Protein AF-A0A060YTR0-F1 (afdb_monomer_lite)

Sequence (178 aa):
MSSWDIGKVYLYKLPPVVLCDFSLVMDSISDVDWDRFASHVLTDQTDRRLAERRERRTDWVMNHWAQRNGTVGELLNVLDKLQLLRARDIILNWKPSGLRPSSTPLAAPSQVKLEPLVPPSHLFNPPPKVHPTNTLATKAYSPPGLRSLPKPGPPPSGLKSQDHRGAFVDQQVTEAIK

Foldseek 3Di:
DPPPCQQLAFLVPDDVVLQVVLLVLLLPDDPVLNLLLLVLQDVDPVLQVVLVPDPSSSSSSSVVSSVVRHGPNSVLVSCVVSVVVVSNVSSVVDDPDPDDPPPDDPPDPDDPPDDDDDDDDDDDDDDDDDDDDDDDDDDDDDDDDPPDDPDDDDDPPPDDPPPPPDDPDDDDDDDDDD

Secondary structure (DSSP, 8-state):
-----GGGSBGGGS-HHHHHHHHHHHHTS-HHHHHHHHHHH---HHHHHHHHTSTTHHHHHHHHHHHTT-BHHHHHHHHHHTT-HHHHHHHHH----S-------------------PPPP---PPPP-------------PPPP--PPPPPPPPPTT--------------------

pLDDT: mean 72.48, std 22.68, range [35.31, 97.12]

Structure (mmCIF, N/CA/C/O backbone):
data_AF-A0A060YTR0-F1
#
_entry.id   AF-A0A060YTR0-F1
#
loop_
_atom_site.group_PDB
_atom_site.id
_atom_site.type_symbol
_atom_site.label_atom_id
_atom_site.label_alt_id
_atom_site.label_comp_id
_atom_site.label_asym_id
_atom_site.label_entity_id
_atom_site.label_seq_id
_atom_site.pdbx_PDB_ins_code
_atom_site.Cartn_x
_atom_site.Cartn_y
_atom_site.Cartn_z
_atom_site.occupancy
_atom_site.B_iso_or_equiv
_atom_site.auth_seq_id
_atom_site.auth_comp_id
_atom_site.auth_asym_id
_atom_site.auth_atom_id
_atom_site.pdbx_PDB_model_num
ATOM 1 N N . MET A 1 1 ? -26.446 8.344 9.091 1.00 39.81 1 MET A N 1
ATOM 2 C CA . MET A 1 1 ? -25.458 7.262 9.297 1.00 39.81 1 MET A CA 1
ATOM 3 C C . MET A 1 1 ? -24.140 7.937 9.608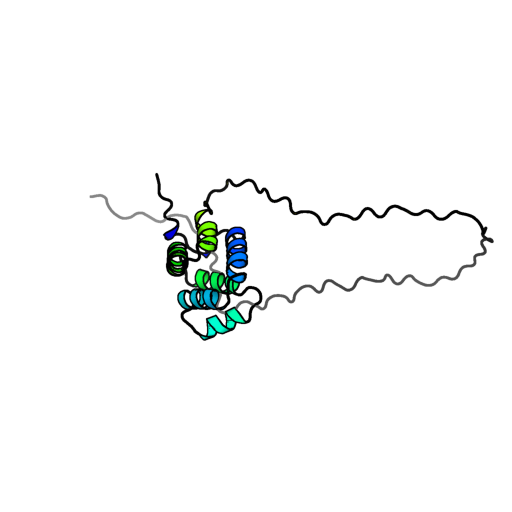 1.00 39.81 1 MET A C 1
ATOM 5 O O . MET A 1 1 ? -23.702 8.732 8.789 1.00 39.81 1 MET A O 1
ATOM 9 N N . SER A 1 2 ? -23.564 7.733 10.793 1.00 46.69 2 SER A N 1
ATOM 10 C CA . SER A 1 2 ? -22.219 8.227 11.101 1.00 46.69 2 SER A CA 1
ATOM 11 C C . SER A 1 2 ? -21.255 7.530 10.149 1.00 46.69 2 SER A C 1
ATOM 13 O O . SER A 1 2 ? -20.890 6.377 10.375 1.00 46.69 2 SER A O 1
ATOM 15 N N . SER A 1 3 ? -20.958 8.197 9.032 1.00 51.38 3 SER A N 1
ATOM 16 C CA . SER A 1 3 ? -19.945 7.771 8.081 1.00 51.38 3 SER A CA 1
ATOM 17 C C . SER A 1 3 ? -18.666 7.666 8.889 1.00 51.38 3 SER A C 1
ATOM 19 O O . SER A 1 3 ? -18.095 8.685 9.279 1.00 51.38 3 SER A O 1
ATOM 21 N N . TRP A 1 4 ? -18.284 6.443 9.258 1.00 62.72 4 TRP A N 1
ATOM 22 C CA . TRP A 1 4 ? -16.922 6.194 9.682 1.00 62.72 4 TRP A CA 1
ATOM 23 C C . TRP A 1 4 ? -16.095 6.689 8.515 1.00 62.72 4 TRP A C 1
ATOM 25 O O . TRP A 1 4 ? -16.151 6.108 7.431 1.00 62.72 4 TRP A O 1
ATOM 35 N N . ASP A 1 5 ? -15.430 7.821 8.706 1.00 79.75 5 ASP A N 1
ATOM 36 C CA . ASP A 1 5 ? -14.611 8.420 7.673 1.00 79.75 5 ASP A CA 1
ATOM 37 C C . ASP A 1 5 ? -13.330 7.593 7.620 1.00 79.75 5 ASP A C 1
ATOM 39 O O . ASP A 1 5 ? -12.282 7.976 8.133 1.00 79.75 5 ASP A O 1
ATOM 43 N N . ILE A 1 6 ? -13.467 6.364 7.110 1.00 84.12 6 ILE A N 1
ATOM 44 C CA . ILE A 1 6 ? -12.416 5.355 7.022 1.00 84.12 6 ILE A CA 1
ATOM 45 C C . ILE A 1 6 ? -11.211 5.935 6.290 1.00 84.12 6 ILE A C 1
ATOM 47 O O . ILE A 1 6 ? -10.083 5.589 6.612 1.00 84.12 6 ILE A O 1
ATOM 51 N N . GLY A 1 7 ? -11.445 6.914 5.408 1.00 84.56 7 GLY A N 1
ATOM 52 C CA . GLY A 1 7 ? -10.412 7.686 4.740 1.00 84.56 7 GLY A CA 1
ATOM 53 C C . GLY A 1 7 ? -9.473 8.444 5.684 1.00 84.56 7 GLY A C 1
ATOM 54 O O . GLY A 1 7 ? -8.301 8.599 5.364 1.00 84.56 7 GLY A O 1
ATOM 55 N N . LYS A 1 8 ? -9.938 8.856 6.869 1.00 89.50 8 LYS A N 1
ATOM 56 C CA . LYS A 1 8 ? -9.132 9.550 7.889 1.00 89.50 8 LYS A CA 1
ATOM 57 C C . LYS A 1 8 ? -8.382 8.605 8.828 1.00 89.50 8 LYS A C 1
ATOM 59 O O . LYS A 1 8 ? -7.634 9.066 9.689 1.00 89.50 8 LYS A O 1
ATOM 64 N N . VAL A 1 9 ? -8.590 7.294 8.716 1.00 91.44 9 VAL A N 1
ATOM 65 C CA . VAL A 1 9 ? -7.905 6.326 9.573 1.00 91.44 9 VAL A CA 1
ATOM 66 C C . VAL A 1 9 ? -6.479 6.120 9.077 1.00 91.44 9 VAL A C 1
ATOM 68 O O . VAL A 1 9 ? -6.249 5.945 7.887 1.00 91.44 9 VAL A O 1
ATOM 71 N N . TYR A 1 10 ? -5.512 6.115 9.989 1.00 94.12 10 TYR A N 1
ATOM 72 C CA . TYR A 1 10 ? -4.123 5.815 9.653 1.00 94.12 10 TYR A CA 1
ATOM 73 C C . TYR A 1 10 ? -3.894 4.327 9.382 1.00 94.12 10 TYR A C 1
ATOM 75 O O . TYR A 1 10 ? -4.493 3.466 10.029 1.00 94.12 10 TYR A O 1
ATOM 83 N N . LEU A 1 11 ? -2.948 4.018 8.495 1.00 93.38 11 LEU A N 1
ATOM 84 C CA . LEU A 1 11 ? -2.608 2.643 8.121 1.00 93.38 11 LEU A CA 1
ATOM 85 C C . LEU A 1 11 ? -2.158 1.789 9.312 1.00 93.38 11 LEU A C 1
ATOM 87 O O . LEU A 1 11 ? -2.528 0.623 9.395 1.00 93.38 11 LEU A O 1
ATOM 91 N N . TYR A 1 12 ? -1.444 2.361 10.287 1.00 92.75 12 TYR A N 1
ATOM 92 C CA . TYR A 1 12 ? -1.016 1.628 11.489 1.00 92.75 12 TYR A CA 1
ATOM 93 C C . TYR A 1 12 ? -2.173 1.240 12.431 1.00 92.75 12 TYR A C 1
ATOM 95 O O . TYR A 1 12 ? -1.960 0.520 13.405 1.00 92.75 12 TYR A O 1
ATOM 103 N N . LYS A 1 13 ? -3.397 1.731 12.189 1.00 91.81 13 LYS A N 1
ATOM 104 C CA . LYS A 1 13 ? -4.606 1.305 12.910 1.00 91.81 13 LYS A CA 1
ATOM 105 C C . LYS A 1 13 ? -5.316 0.132 12.230 1.00 91.81 13 LYS A C 1
ATOM 107 O O . LYS A 1 13 ? -6.248 -0.414 12.824 1.00 91.81 13 LYS A O 1
ATOM 112 N N . LEU A 1 14 ? -4.909 -0.252 11.017 1.00 90.81 14 LEU A N 1
ATOM 113 C CA . LEU A 1 14 ? -5.462 -1.425 10.349 1.00 90.81 14 LEU A CA 1
ATOM 114 C C . LEU A 1 14 ? -5.068 -2.700 11.110 1.00 90.81 14 LEU A C 1
ATOM 116 O O . LEU A 1 14 ? -3.913 -2.845 11.516 1.00 90.81 14 LEU A O 1
ATOM 120 N N . PRO A 1 15 ? -5.995 -3.655 11.294 1.00 91.19 15 PRO A N 1
ATOM 121 C CA . PRO A 1 15 ? -5.660 -4.942 11.879 1.00 91.19 15 PRO A CA 1
ATOM 122 C C . PRO A 1 15 ? -4.603 -5.679 11.042 1.00 91.19 15 PRO A C 1
ATOM 124 O O . PRO A 1 15 ? -4.722 -5.700 9.813 1.00 91.19 15 PRO A O 1
ATOM 127 N N . PRO A 1 16 ? -3.638 -6.378 11.672 1.00 90.88 16 PRO A N 1
ATOM 128 C CA . PRO A 1 16 ? -2.613 -7.132 10.951 1.00 90.88 16 PRO A CA 1
ATOM 129 C C . PRO A 1 16 ? -3.181 -8.142 9.950 1.00 90.88 16 PRO A C 1
ATOM 131 O O . PRO A 1 16 ? -2.630 -8.294 8.871 1.00 90.88 16 PRO A O 1
ATOM 134 N N . VAL A 1 17 ? -4.314 -8.785 10.259 1.00 91.00 17 VAL A N 1
ATOM 135 C CA . VAL A 1 17 ? -4.978 -9.722 9.334 1.00 91.00 17 VAL A CA 1
ATOM 136 C C . VAL A 1 17 ? -5.396 -9.052 8.021 1.00 91.00 17 VAL A C 1
ATOM 138 O O . VAL A 1 17 ? -5.181 -9.617 6.958 1.00 91.00 17 VAL A O 1
ATOM 141 N N . VAL A 1 18 ? -5.908 -7.818 8.081 1.00 93.31 18 VAL A N 1
ATOM 142 C CA . VAL A 1 18 ? -6.323 -7.060 6.891 1.00 93.31 18 VAL A CA 1
ATOM 143 C C . VAL A 1 18 ? -5.102 -6.683 6.058 1.00 93.31 18 VAL A C 1
ATOM 145 O O . VAL A 1 18 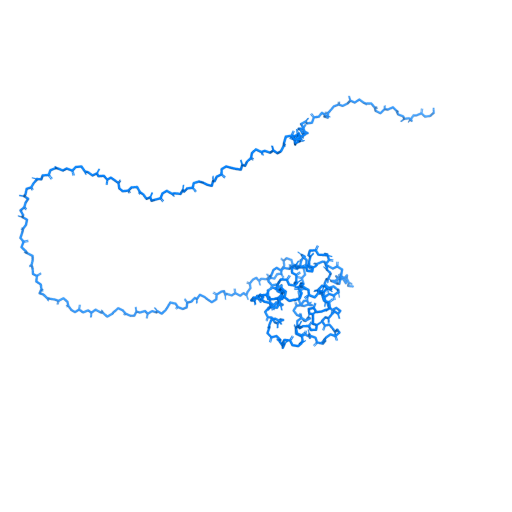? -5.128 -6.816 4.840 1.00 93.31 18 VAL A O 1
ATOM 148 N N . LEU A 1 19 ? -4.016 -6.256 6.712 1.00 93.81 19 LEU A N 1
ATOM 149 C CA . LEU A 1 19 ? -2.754 -5.945 6.038 1.00 93.81 19 LEU A CA 1
ATOM 150 C C . LEU A 1 19 ? -2.106 -7.189 5.418 1.00 93.81 19 LEU A C 1
ATOM 152 O O . LEU A 1 19 ? -1.547 -7.088 4.330 1.00 93.81 19 LEU A O 1
ATOM 156 N N . CYS A 1 20 ? -2.204 -8.352 6.066 1.00 93.56 20 CYS A N 1
ATOM 157 C CA . CYS A 1 20 ? -1.735 -9.624 5.519 1.00 93.56 20 CYS A CA 1
ATOM 158 C C . CYS A 1 20 ? -2.526 -10.020 4.269 1.00 93.56 20 CYS A C 1
ATOM 160 O O . CYS A 1 20 ? -1.915 -10.264 3.232 1.00 93.56 20 CYS A O 1
ATOM 162 N N . ASP A 1 21 ? -3.860 -10.035 4.343 1.00 94.38 21 ASP A N 1
ATOM 163 C CA . ASP A 1 21 ? -4.722 -10.379 3.204 1.00 94.38 21 ASP A CA 1
ATOM 164 C C . ASP A 1 21 ? -4.496 -9.413 2.033 1.00 94.38 21 ASP A C 1
ATOM 166 O O . ASP A 1 21 ? -4.344 -9.829 0.883 1.00 94.38 21 ASP A O 1
ATOM 170 N N . PHE A 1 22 ? -4.402 -8.115 2.336 1.00 96.12 22 PHE A N 1
ATOM 171 C CA . PHE A 1 22 ? -4.063 -7.082 1.364 1.00 96.12 22 PHE A CA 1
ATOM 172 C C . PHE A 1 22 ? -2.695 -7.335 0.720 1.00 96.12 22 PHE A C 1
ATOM 174 O O . PHE A 1 22 ? -2.585 -7.313 -0.505 1.00 96.12 22 PHE A O 1
ATOM 181 N N . SER A 1 23 ? -1.665 -7.608 1.528 1.00 95.50 23 SER A N 1
ATOM 182 C CA . SER A 1 23 ? -0.300 -7.836 1.037 1.00 95.50 23 SER A CA 1
ATOM 183 C C . SER A 1 23 ? -0.222 -9.072 0.150 1.00 95.50 23 SER A C 1
ATOM 185 O O . SER A 1 23 ? 0.392 -9.003 -0.903 1.00 95.50 23 SER A O 1
ATOM 187 N N . LEU A 1 24 ? -0.901 -10.166 0.508 1.00 95.12 24 LEU A N 1
ATOM 188 C CA . LEU A 1 24 ? -0.953 -11.377 -0.317 1.00 95.12 24 LEU A CA 1
ATOM 189 C C . LEU A 1 24 ? -1.585 -11.110 -1.683 1.00 95.12 24 LEU A C 1
ATOM 191 O O . LEU A 1 24 ? -1.069 -11.552 -2.709 1.00 95.12 24 LEU A O 1
ATOM 195 N N . VAL A 1 25 ? -2.695 -10.370 -1.709 1.00 96.06 25 VAL A N 1
ATOM 196 C CA . VAL A 1 25 ? -3.347 -10.014 -2.971 1.00 96.06 25 VAL A CA 1
ATOM 197 C C . VAL A 1 25 ? -2.458 -9.108 -3.811 1.00 96.06 25 VAL A C 1
ATOM 199 O O . VAL A 1 25 ? -2.293 -9.376 -4.998 1.00 96.06 25 VAL A O 1
ATOM 202 N N . MET A 1 26 ? -1.858 -8.084 -3.215 1.00 97.12 26 MET A N 1
ATOM 203 C CA . MET A 1 26 ? -0.966 -7.165 -3.919 1.00 97.12 26 MET A CA 1
ATOM 204 C C . MET A 1 26 ? 0.321 -7.835 -4.397 1.00 97.12 26 MET A C 1
ATOM 206 O O . MET A 1 26 ? 0.778 -7.546 -5.493 1.00 97.12 26 MET A O 1
ATOM 210 N N . ASP A 1 27 ? 0.895 -8.757 -3.629 1.00 95.62 27 ASP A N 1
ATOM 211 C CA . ASP A 1 27 ? 2.107 -9.469 -4.034 1.00 95.62 27 ASP A CA 1
ATOM 212 C C . ASP A 1 27 ? 1.835 -10.421 -5.214 1.00 95.62 27 ASP A C 1
ATOM 214 O O . ASP A 1 27 ? 2.749 -10.684 -5.992 1.00 95.62 27 ASP A O 1
ATOM 218 N N . SER A 1 28 ? 0.579 -10.852 -5.406 1.00 94.75 28 SER A N 1
ATOM 219 C CA . SER A 1 28 ? 0.146 -11.721 -6.513 1.00 94.75 28 SER A CA 1
ATOM 220 C C . SER A 1 28 ? -0.160 -11.011 -7.842 1.00 94.75 28 SER A C 1
ATOM 222 O O . SER A 1 28 ? -0.427 -11.689 -8.837 1.00 94.75 28 SER A O 1
ATOM 224 N N . ILE A 1 29 ? -0.168 -9.671 -7.880 1.00 95.12 29 ILE A N 1
ATOM 225 C CA . ILE A 1 29 ? -0.420 -8.919 -9.124 1.00 95.12 29 ILE A CA 1
ATOM 226 C C . ILE A 1 29 ? 0.833 -8.870 -10.008 1.00 95.12 29 ILE A C 1
ATOM 228 O O . ILE A 1 29 ? 1.928 -9.248 -9.587 1.00 95.12 29 ILE A O 1
ATOM 232 N N . SER A 1 30 ? 0.676 -8.396 -11.248 1.00 95.19 30 SER A N 1
ATOM 233 C CA . SER A 1 30 ? 1.802 -8.250 -12.173 1.00 95.19 30 SER A CA 1
ATOM 234 C C . SER A 1 30 ? 2.866 -7.296 -11.617 1.00 95.19 30 SER A C 1
ATOM 236 O O . SER A 1 30 ? 2.543 -6.314 -10.947 1.00 95.19 30 SER A O 1
ATOM 238 N N . ASP A 1 31 ? 4.141 -7.537 -11.931 1.00 94.00 31 ASP A N 1
ATOM 239 C CA . ASP A 1 31 ? 5.230 -6.655 -11.486 1.00 94.00 31 ASP A CA 1
ATOM 240 C C . ASP A 1 31 ? 5.062 -5.218 -11.994 1.00 94.00 31 ASP A C 1
ATOM 242 O O . ASP A 1 31 ? 5.431 -4.274 -11.303 1.00 94.00 31 ASP A O 1
ATOM 246 N N . VAL A 1 32 ? 4.454 -5.042 -13.171 1.00 94.88 32 VAL A N 1
ATOM 247 C CA . VAL A 1 32 ? 4.176 -3.723 -13.756 1.00 94.88 32 VAL A CA 1
ATOM 248 C C . VAL A 1 32 ? 3.129 -2.968 -12.939 1.00 94.88 32 VAL A C 1
ATOM 250 O O . VAL A 1 32 ? 3.313 -1.788 -12.639 1.00 94.88 32 VAL A O 1
ATOM 253 N N . ASP A 1 33 ? 2.031 -3.627 -12.566 1.00 95.12 33 ASP A N 1
ATOM 254 C CA . ASP A 1 33 ? 0.982 -3.004 -11.751 1.00 95.12 33 ASP A CA 1
ATOM 255 C C . ASP A 1 33 ? 1.473 -2.750 -10.325 1.00 95.12 33 ASP A C 1
ATOM 257 O O . ASP A 1 33 ? 1.166 -1.717 -9.723 1.00 95.12 33 ASP A O 1
ATOM 261 N N . TRP A 1 34 ? 2.294 -3.663 -9.807 1.00 96.19 34 TRP A N 1
ATOM 262 C CA . TRP A 1 34 ? 2.921 -3.514 -8.506 1.00 96.19 34 TRP A CA 1
ATOM 263 C C . TRP A 1 34 ? 3.927 -2.353 -8.477 1.00 96.19 34 TRP A C 1
ATOM 265 O O . TRP A 1 34 ? 3.878 -1.545 -7.553 1.00 96.19 34 TRP A O 1
ATOM 275 N N . ASP A 1 35 ? 4.778 -2.192 -9.495 1.00 95.31 35 ASP A N 1
ATOM 276 C CA . ASP A 1 35 ? 5.712 -1.058 -9.598 1.00 95.31 35 ASP A CA 1
ATOM 277 C C . ASP A 1 35 ? 4.968 0.279 -9.732 1.00 95.31 35 ASP A C 1
ATOM 279 O O . ASP A 1 35 ? 5.341 1.274 -9.099 1.00 95.31 35 ASP A O 1
ATOM 283 N N . ARG A 1 36 ? 3.852 0.307 -10.478 1.00 95.88 36 ARG A N 1
ATOM 284 C CA . ARG A 1 36 ? 2.965 1.481 -10.539 1.00 95.88 36 ARG A CA 1
ATOM 285 C C . ARG A 1 36 ? 2.405 1.828 -9.166 1.00 95.88 36 ARG A C 1
ATOM 287 O O . ARG A 1 36 ? 2.408 3.004 -8.805 1.00 95.88 36 ARG A O 1
ATOM 294 N N . PHE A 1 37 ? 1.953 0.839 -8.399 1.00 96.69 37 PHE A N 1
ATOM 295 C CA . PHE A 1 37 ? 1.508 1.040 -7.021 1.00 96.69 37 PHE A CA 1
ATOM 296 C C . PHE A 1 37 ? 2.641 1.562 -6.135 1.00 96.69 37 PHE A C 1
ATOM 298 O O . PHE A 1 37 ? 2.502 2.616 -5.513 1.00 96.69 37 PHE A O 1
ATOM 305 N N . ALA A 1 38 ? 3.785 0.879 -6.129 1.00 95.81 38 ALA A N 1
ATOM 306 C CA . ALA A 1 38 ? 4.931 1.244 -5.311 1.00 95.81 38 ALA A CA 1
ATOM 307 C C . ALA A 1 38 ? 5.430 2.658 -5.632 1.00 95.81 38 ALA A C 1
ATOM 309 O O . ALA A 1 38 ? 5.782 3.391 -4.720 1.00 95.81 38 ALA A O 1
ATOM 310 N N . SER A 1 39 ? 5.379 3.087 -6.894 1.00 94.44 39 SER A N 1
ATOM 311 C CA . SER A 1 39 ? 5.760 4.442 -7.316 1.00 94.44 39 SER A CA 1
ATOM 312 C C . SER A 1 39 ? 4.816 5.547 -6.831 1.00 94.44 39 SER A C 1
ATOM 314 O O . SER A 1 39 ? 5.231 6.698 -6.741 1.00 94.44 39 SER A O 1
ATOM 316 N N . HIS A 1 40 ? 3.555 5.230 -6.526 1.00 94.00 40 HIS A N 1
ATOM 317 C CA . HIS A 1 40 ? 2.630 6.197 -5.923 1.00 94.00 40 HIS A CA 1
ATOM 318 C C . HIS A 1 40 ? 2.824 6.318 -4.410 1.00 94.00 40 HIS A C 1
ATOM 320 O O . HIS A 1 40 ? 2.552 7.372 -3.841 1.00 94.00 40 HIS A O 1
ATOM 326 N N . VAL A 1 41 ? 3.264 5.238 -3.761 1.00 93.75 41 VAL A N 1
ATOM 327 C CA . VAL A 1 41 ? 3.423 5.169 -2.303 1.00 93.75 41 VAL A CA 1
ATOM 328 C C . VAL A 1 41 ? 4.824 5.593 -1.860 1.00 93.75 41 VAL A C 1
ATOM 330 O O . VAL A 1 41 ? 4.987 6.288 -0.858 1.00 93.75 41 VAL A O 1
ATOM 333 N N . LEU A 1 42 ? 5.843 5.168 -2.604 1.00 93.25 42 LEU A N 1
ATOM 334 C CA . LEU A 1 42 ? 7.248 5.437 -2.343 1.00 93.25 42 LEU A CA 1
ATOM 335 C C . LEU A 1 42 ? 7.727 6.561 -3.255 1.00 93.25 42 LEU A C 1
ATOM 337 O O . LEU A 1 42 ? 7.781 6.413 -4.474 1.00 93.25 42 LEU A O 1
ATOM 341 N N . THR A 1 43 ? 8.125 7.676 -2.652 1.00 88.88 43 THR A N 1
ATOM 342 C CA . THR A 1 43 ? 8.708 8.804 -3.388 1.00 88.88 43 THR A CA 1
ATOM 343 C C . THR A 1 43 ? 10.157 8.541 -3.802 1.00 88.88 43 THR A C 1
ATOM 345 O O . THR A 1 43 ? 10.614 9.085 -4.803 1.00 88.88 43 THR A O 1
ATOM 348 N N . ASP A 1 44 ? 10.890 7.727 -3.034 1.00 92.50 44 ASP A N 1
ATOM 349 C CA . ASP A 1 44 ? 12.298 7.412 -3.284 1.00 92.50 44 ASP A CA 1
ATOM 350 C C . ASP A 1 44 ? 12.444 6.141 -4.140 1.00 92.50 44 ASP A C 1
ATOM 352 O O . ASP A 1 44 ? 11.903 5.075 -3.832 1.00 92.50 44 ASP A O 1
ATOM 356 N N . GLN A 1 45 ? 13.226 6.241 -5.216 1.00 90.06 45 GLN A N 1
ATOM 357 C CA . GLN A 1 45 ? 13.532 5.118 -6.104 1.00 90.06 45 GLN A CA 1
ATOM 358 C C . GLN A 1 45 ? 14.325 4.000 -5.398 1.00 90.06 45 GLN A C 1
ATOM 360 O O . GLN A 1 45 ? 14.211 2.825 -5.756 1.00 90.06 45 GLN A O 1
ATOM 365 N N . THR A 1 46 ? 15.136 4.348 -4.401 1.00 92.19 46 THR A N 1
ATOM 366 C CA . THR A 1 46 ? 15.924 3.421 -3.579 1.00 92.19 46 THR A CA 1
ATOM 367 C C . THR A 1 46 ? 15.017 2.563 -2.712 1.00 92.19 46 THR A C 1
ATOM 369 O O . THR A 1 46 ? 15.184 1.343 -2.682 1.00 92.19 46 THR A O 1
ATOM 372 N N . ASP A 1 47 ? 14.021 3.180 -2.074 1.00 92.69 47 ASP A N 1
ATOM 373 C CA . ASP A 1 47 ? 13.023 2.474 -1.269 1.00 92.69 47 ASP A CA 1
ATOM 374 C C . ASP A 1 47 ? 12.252 1.467 -2.132 1.00 92.69 47 ASP A 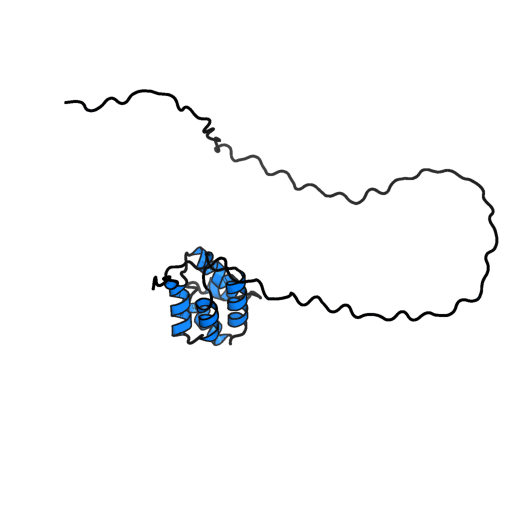C 1
ATOM 376 O O . ASP A 1 47 ? 12.018 0.334 -1.709 1.00 92.69 47 ASP A O 1
ATOM 380 N N . ARG A 1 48 ? 11.943 1.827 -3.386 1.00 93.38 48 ARG A N 1
ATOM 381 C CA . ARG A 1 48 ? 11.266 0.924 -4.328 1.00 93.38 48 ARG A CA 1
ATOM 382 C C . ARG A 1 48 ? 12.113 -0.292 -4.688 1.00 93.38 48 ARG A C 1
ATOM 384 O O . ARG A 1 48 ? 11.655 -1.422 -4.546 1.00 93.38 48 ARG A O 1
ATOM 391 N N . ARG A 1 49 ? 13.384 -0.085 -5.041 1.00 92.94 49 ARG A N 1
ATOM 392 C CA . ARG A 1 49 ? 14.321 -1.190 -5.321 1.00 92.94 49 ARG A CA 1
ATOM 393 C C . ARG A 1 49 ? 14.566 -2.079 -4.104 1.00 92.94 49 ARG A C 1
ATOM 395 O O . ARG A 1 49 ? 14.811 -3.276 -4.253 1.00 92.94 49 ARG A O 1
ATOM 402 N N . LEU A 1 50 ? 14.550 -1.504 -2.902 1.00 93.44 50 LEU A N 1
ATOM 403 C CA . LEU A 1 50 ? 14.671 -2.269 -1.666 1.00 93.44 50 LEU A CA 1
ATOM 404 C C . LEU A 1 50 ? 13.417 -3.109 -1.409 1.00 93.44 50 LEU A C 1
ATOM 406 O O . LEU A 1 50 ? 13.545 -4.244 -0.954 1.00 93.44 50 LEU A O 1
ATOM 410 N N . ALA A 1 51 ? 12.232 -2.577 -1.710 1.00 93.06 51 ALA A N 1
ATOM 411 C CA . ALA A 1 51 ? 10.972 -3.302 -1.610 1.00 93.06 51 ALA A CA 1
ATOM 412 C C . ALA A 1 51 ? 10.910 -4.479 -2.597 1.00 93.06 51 ALA A C 1
ATOM 414 O O . ALA A 1 51 ? 10.611 -5.591 -2.178 1.00 93.06 51 ALA A O 1
ATOM 415 N N . GLU A 1 52 ? 11.271 -4.269 -3.867 1.00 91.38 52 GLU A N 1
ATOM 416 C CA . GLU A 1 52 ? 11.264 -5.303 -4.919 1.00 91.38 52 GLU A CA 1
ATOM 417 C C . GLU A 1 52 ? 12.103 -6.539 -4.573 1.00 91.38 52 GLU A C 1
ATOM 419 O O . GLU A 1 52 ? 11.746 -7.659 -4.922 1.00 91.38 52 GLU A O 1
ATOM 424 N N . ARG A 1 53 ? 13.227 -6.351 -3.873 1.00 91.38 53 ARG A N 1
ATOM 425 C CA . ARG A 1 53 ? 14.137 -7.444 -3.493 1.00 91.38 53 ARG A CA 1
ATOM 426 C C . ARG A 1 53 ? 13.644 -8.270 -2.305 1.00 91.38 53 ARG A C 1
ATOM 428 O O . ARG A 1 53 ? 14.305 -9.239 -1.932 1.00 91.38 53 ARG A O 1
ATOM 435 N N . ARG A 1 54 ? 12.546 -7.871 -1.660 1.00 90.81 54 ARG A N 1
ATOM 436 C CA . ARG A 1 54 ? 11.992 -8.563 -0.493 1.00 90.81 54 ARG A CA 1
ATOM 437 C C . ARG A 1 54 ? 10.935 -9.566 -0.928 1.00 90.81 54 ARG A C 1
ATOM 439 O O . ARG A 1 54 ? 10.116 -9.281 -1.788 1.00 90.81 54 ARG A O 1
ATOM 446 N N . GLU A 1 55 ? 10.902 -10.703 -0.241 1.00 86.94 55 GLU A N 1
ATOM 447 C CA . GLU A 1 55 ? 9.871 -11.732 -0.429 1.00 86.94 55 GLU A CA 1
ATOM 448 C C . GLU A 1 55 ? 8.460 -11.192 -0.140 1.00 86.94 55 GLU A C 1
ATOM 450 O O . GLU A 1 55 ? 7.520 -11.473 -0.872 1.00 86.94 55 GLU A O 1
ATOM 455 N N . ARG A 1 56 ? 8.325 -10.352 0.895 1.00 91.25 56 ARG A N 1
ATOM 456 C CA . ARG A 1 56 ? 7.082 -9.651 1.254 1.00 91.25 56 ARG A CA 1
ATOM 457 C C . ARG A 1 56 ? 7.179 -8.173 0.899 1.00 91.25 56 ARG A C 1
ATOM 459 O O . ARG A 1 56 ? 7.295 -7.309 1.774 1.00 91.25 56 ARG A O 1
ATOM 466 N N . ARG A 1 57 ? 7.212 -7.890 -0.401 1.00 94.88 57 ARG A N 1
ATOM 467 C CA . ARG A 1 57 ? 7.429 -6.541 -0.937 1.00 94.88 57 ARG A CA 1
ATOM 468 C C . ARG A 1 57 ? 6.325 -5.564 -0.515 1.00 94.88 57 ARG A C 1
ATOM 470 O O . ARG A 1 57 ? 6.647 -4.475 -0.042 1.00 94.88 57 ARG A O 1
ATOM 477 N N . THR A 1 58 ? 5.046 -5.952 -0.576 1.00 96.38 58 THR A N 1
ATOM 478 C CA . THR A 1 58 ? 3.935 -5.058 -0.190 1.00 96.38 58 THR A CA 1
ATOM 479 C C . THR A 1 58 ? 3.885 -4.802 1.313 1.00 96.38 58 THR A C 1
ATOM 481 O O . THR A 1 58 ? 3.641 -3.673 1.730 1.00 96.38 58 THR A O 1
ATOM 484 N N . ASP A 1 59 ? 4.180 -5.810 2.134 1.00 95.12 59 ASP A N 1
ATOM 485 C CA . ASP A 1 59 ? 4.225 -5.674 3.597 1.00 95.12 59 ASP A CA 1
ATOM 486 C C . ASP A 1 59 ? 5.209 -4.575 4.026 1.00 95.12 59 ASP A C 1
ATOM 488 O O . ASP A 1 59 ? 4.879 -3.690 4.821 1.00 95.12 59 ASP A O 1
ATOM 492 N N . TRP A 1 60 ? 6.395 -4.569 3.408 1.00 95.31 60 TRP A N 1
ATOM 493 C CA . TRP A 1 60 ? 7.402 -3.547 3.656 1.00 95.31 60 TRP A CA 1
ATOM 494 C C . TRP A 1 60 ? 6.918 -2.154 3.243 1.00 95.31 60 TRP A C 1
ATOM 496 O O . TRP A 1 60 ? 7.052 -1.217 4.030 1.00 95.31 60 TRP A O 1
ATOM 506 N N . VAL A 1 61 ? 6.311 -2.021 2.057 1.00 96.31 61 VAL A N 1
ATOM 507 C CA . VAL A 1 61 ? 5.744 -0.752 1.564 1.00 96.31 61 VAL A CA 1
ATOM 508 C C . VAL A 1 61 ? 4.680 -0.224 2.523 1.00 96.31 61 VAL A C 1
ATOM 510 O O . VAL A 1 61 ? 4.722 0.943 2.908 1.00 96.31 61 VAL A O 1
ATOM 513 N N . MET A 1 62 ? 3.761 -1.083 2.966 1.00 96.06 62 MET A N 1
ATOM 514 C CA . MET A 1 62 ? 2.682 -0.704 3.878 1.00 96.06 62 MET A CA 1
ATOM 515 C C . MET A 1 62 ? 3.209 -0.274 5.246 1.00 96.06 62 MET A C 1
ATOM 517 O O . MET A 1 62 ? 2.772 0.747 5.776 1.00 96.06 62 MET A O 1
ATOM 521 N N . ASN A 1 63 ? 4.182 -0.998 5.803 1.00 93.88 63 ASN A N 1
ATOM 522 C CA . ASN A 1 63 ? 4.824 -0.620 7.061 1.00 93.88 63 ASN A CA 1
ATOM 523 C C . ASN A 1 63 ? 5.580 0.713 6.933 1.00 93.88 63 ASN A C 1
ATOM 525 O O . ASN A 1 63 ? 5.500 1.583 7.801 1.00 93.88 63 ASN A O 1
ATOM 529 N N . HIS A 1 64 ? 6.294 0.894 5.828 1.00 93.88 64 HIS A N 1
ATOM 530 C CA . HIS A 1 64 ? 7.048 2.106 5.537 1.00 93.88 64 HIS A CA 1
ATOM 531 C C . HIS A 1 64 ? 6.134 3.327 5.333 1.00 93.88 64 HIS A C 1
ATOM 533 O O . HIS A 1 64 ? 6.452 4.433 5.778 1.00 93.88 64 HIS A O 1
ATOM 539 N N . TRP A 1 65 ? 4.966 3.130 4.721 1.00 95.31 65 TRP A N 1
ATOM 540 C CA . TRP A 1 65 ? 3.951 4.170 4.573 1.00 95.31 65 TRP A CA 1
ATOM 541 C C . TRP A 1 65 ? 3.251 4.487 5.899 1.00 95.31 65 TRP A C 1
ATOM 543 O O . TRP A 1 65 ? 3.050 5.655 6.238 1.00 95.31 65 TRP A O 1
ATOM 553 N N . ALA A 1 66 ? 2.957 3.467 6.707 1.00 93.75 66 ALA A N 1
ATOM 554 C CA . ALA A 1 66 ? 2.382 3.635 8.037 1.00 93.75 66 ALA A CA 1
ATOM 555 C C . ALA A 1 66 ? 3.287 4.466 8.966 1.00 93.75 66 ALA A C 1
ATOM 557 O O . ALA A 1 66 ? 2.782 5.303 9.712 1.00 93.75 66 ALA A O 1
ATOM 558 N N . GLN A 1 67 ? 4.613 4.312 8.864 1.00 93.44 67 GLN A N 1
ATOM 559 C CA . GLN A 1 67 ? 5.591 5.132 9.597 1.00 93.44 67 GLN A CA 1
ATOM 560 C C . GLN A 1 67 ? 5.570 6.618 9.203 1.00 93.44 67 GLN A C 1
ATOM 562 O O . GLN A 1 67 ? 5.965 7.465 9.999 1.00 93.44 67 GLN A O 1
ATOM 567 N N . ARG A 1 68 ? 5.077 6.952 8.004 1.00 93.88 68 ARG A N 1
ATOM 568 C CA . ARG A 1 68 ? 4.876 8.337 7.540 1.00 93.88 68 ARG A CA 1
ATOM 569 C C . ARG A 1 68 ? 3.465 8.860 7.807 1.00 93.88 68 ARG A C 1
ATOM 571 O O . ARG A 1 68 ? 3.077 9.869 7.231 1.00 93.88 68 ARG A O 1
ATOM 578 N N . ASN A 1 69 ? 2.700 8.190 8.670 1.00 94.50 69 ASN A N 1
ATOM 579 C CA . ASN A 1 69 ? 1.298 8.509 8.942 1.00 94.50 69 ASN A CA 1
ATOM 580 C C . ASN A 1 69 ? 0.411 8.461 7.689 1.00 94.50 69 ASN A C 1
ATOM 582 O O . ASN A 1 69 ? -0.543 9.230 7.583 1.00 94.50 69 ASN A O 1
ATOM 586 N N . GLY A 1 70 ? 0.696 7.538 6.763 1.00 94.19 70 GLY A N 1
ATOM 587 C CA . GLY A 1 70 ? -0.186 7.280 5.631 1.00 94.19 70 GLY A CA 1
ATOM 588 C C . GLY A 1 70 ? -1.604 6.950 6.092 1.00 94.19 70 GLY A C 1
ATOM 589 O O . GLY A 1 70 ? -1.806 6.274 7.111 1.00 94.19 70 GLY A O 1
ATOM 590 N N . THR A 1 71 ? -2.587 7.433 5.344 1.00 95.25 71 THR A N 1
ATOM 591 C CA . THR A 1 71 ? -4.005 7.218 5.634 1.00 95.25 71 THR A CA 1
ATOM 592 C C . THR A 1 71 ? -4.612 6.158 4.723 1.00 95.25 71 THR A C 1
ATOM 594 O O . THR A 1 71 ? -4.185 5.926 3.592 1.00 95.25 71 THR A O 1
ATOM 597 N N . VAL A 1 72 ? -5.666 5.511 5.211 1.00 94.31 72 VAL A N 1
ATOM 598 C CA . VAL A 1 72 ? -6.470 4.569 4.434 1.00 94.31 72 VAL A CA 1
ATOM 599 C C . VAL A 1 72 ? -7.145 5.284 3.258 1.00 94.31 72 VAL A C 1
ATOM 601 O O . VAL A 1 72 ? -7.324 4.681 2.208 1.00 94.31 72 VAL A O 1
ATOM 604 N N . GLY A 1 73 ? -7.471 6.575 3.379 1.00 94.00 73 GLY A N 1
ATOM 605 C CA . GLY A 1 73 ? -8.032 7.367 2.281 1.00 94.00 73 GLY A CA 1
ATOM 606 C C . GLY A 1 73 ? -7.046 7.566 1.135 1.00 94.00 73 GLY A C 1
ATOM 607 O O . GLY A 1 73 ? -7.413 7.387 -0.026 1.00 94.00 73 GLY A O 1
ATOM 608 N N . GLU A 1 74 ? -5.785 7.867 1.450 1.00 95.31 74 GLU A N 1
ATOM 609 C CA . GLU A 1 74 ? -4.721 7.947 0.445 1.00 95.31 74 GLU A CA 1
ATOM 610 C C . GLU A 1 74 ? -4.477 6.589 -0.217 1.00 95.31 74 GLU A C 1
ATOM 612 O O . GLU A 1 74 ? -4.385 6.523 -1.443 1.00 95.31 74 GLU A O 1
ATOM 617 N N . LEU A 1 75 ? -4.459 5.503 0.566 1.00 95.81 75 LEU A N 1
ATOM 618 C CA . LEU A 1 75 ? -4.382 4.139 0.037 1.00 95.81 75 LEU A CA 1
ATOM 619 C C . LEU A 1 75 ? -5.529 3.853 -0.937 1.00 95.81 75 LEU A C 1
ATOM 621 O O . LEU A 1 75 ? -5.282 3.445 -2.068 1.00 95.81 75 LEU A O 1
ATOM 625 N N . LEU A 1 76 ? -6.775 4.107 -0.534 1.00 95.25 76 LEU A N 1
ATOM 626 C CA . LEU A 1 76 ? -7.949 3.876 -1.375 1.00 95.25 76 LEU A CA 1
ATOM 627 C C . LEU A 1 76 ? -7.901 4.703 -2.664 1.00 95.25 76 LEU A C 1
ATOM 629 O O . LEU A 1 76 ? -8.235 4.178 -3.720 1.00 95.25 76 LEU A O 1
ATOM 633 N N . ASN A 1 77 ? -7.440 5.953 -2.602 1.00 95.50 77 ASN A N 1
ATOM 634 C CA . ASN A 1 77 ? -7.270 6.807 -3.778 1.00 95.50 77 ASN A CA 1
ATOM 635 C C . ASN A 1 77 ? -6.233 6.241 -4.762 1.00 95.50 77 ASN A C 1
ATOM 637 O O . ASN A 1 77 ? -6.459 6.252 -5.969 1.00 95.50 77 ASN A O 1
ATOM 641 N N . VAL A 1 78 ? -5.101 5.729 -4.268 1.00 96.38 78 VAL A N 1
ATOM 642 C CA . VAL A 1 78 ? -4.089 5.083 -5.122 1.00 96.38 78 VAL A CA 1
ATOM 643 C C . VAL A 1 78 ? -4.652 3.815 -5.763 1.00 96.38 78 VAL A C 1
ATOM 645 O O . VAL A 1 78 ? -4.515 3.629 -6.972 1.00 96.38 78 VAL A O 1
ATOM 648 N N . LEU A 1 79 ? -5.321 2.966 -4.980 1.00 95.81 79 LEU A N 1
ATOM 649 C CA . LEU A 1 79 ? -5.925 1.731 -5.484 1.00 95.81 79 LEU A CA 1
ATOM 650 C C . LEU A 1 79 ? -7.014 2.010 -6.528 1.00 95.81 79 LEU A C 1
ATOM 652 O O . LEU A 1 79 ? -7.104 1.285 -7.513 1.00 95.81 79 LEU A O 1
ATOM 656 N N . ASP A 1 80 ? -7.809 3.065 -6.344 1.00 95.12 80 ASP A N 1
ATOM 657 C CA . ASP A 1 80 ? -8.853 3.475 -7.287 1.00 95.12 80 ASP A CA 1
ATOM 658 C C . ASP A 1 80 ? -8.253 4.020 -8.592 1.00 95.12 80 ASP A C 1
ATOM 660 O O . ASP A 1 80 ? -8.626 3.586 -9.680 1.00 95.12 80 ASP A O 1
ATOM 664 N N . LYS A 1 81 ? -7.229 4.881 -8.509 1.00 95.88 81 LYS A N 1
ATOM 665 C CA . LYS A 1 81 ? -6.498 5.385 -9.687 1.00 95.88 81 LYS A CA 1
ATOM 666 C C . LYS A 1 81 ? -5.880 4.271 -10.527 1.00 95.88 81 LYS A C 1
ATOM 668 O O . LYS A 1 81 ? -5.853 4.370 -11.749 1.00 95.88 81 LYS A O 1
ATOM 673 N N . LEU A 1 82 ? -5.380 3.228 -9.870 1.00 95.44 82 LEU A N 1
ATOM 674 C CA . LEU A 1 82 ? -4.767 2.071 -10.523 1.00 95.44 82 LEU A CA 1
ATOM 675 C C . LEU A 1 82 ? -5.771 0.954 -10.837 1.00 95.44 82 LEU A C 1
ATOM 677 O O . LEU A 1 82 ? -5.373 -0.078 -11.366 1.00 95.44 82 LEU A O 1
ATOM 681 N N . GLN A 1 83 ? -7.058 1.147 -10.525 1.00 95.50 83 GLN A N 1
ATOM 682 C CA . GLN A 1 83 ? -8.124 0.158 -10.721 1.00 95.50 83 GLN A CA 1
ATOM 683 C C . GLN A 1 83 ? -7.821 -1.203 -10.056 1.00 95.50 83 GLN A C 1
ATOM 685 O O . GLN A 1 83 ? -8.255 -2.260 -10.513 1.00 95.50 83 GLN A O 1
ATOM 690 N N . LEU A 1 84 ? -7.114 -1.190 -8.920 1.00 95.12 84 LEU A N 1
ATOM 691 C CA . LEU A 1 84 ? -6.789 -2.371 -8.113 1.00 95.12 84 LEU A CA 1
ATOM 692 C C . LEU A 1 84 ? -7.969 -2.745 -7.201 1.00 95.12 84 LEU A C 1
ATOM 694 O O . LEU A 1 84 ? -7.873 -2.751 -5.970 1.00 95.12 84 LEU A O 1
ATOM 698 N N . LEU A 1 85 ? -9.110 -3.052 -7.826 1.00 93.62 85 LEU A N 1
ATOM 699 C CA . LEU A 1 85 ? -10.408 -3.199 -7.158 1.00 93.62 85 LEU A CA 1
ATOM 700 C C . LEU A 1 85 ? -10.414 -4.307 -6.096 1.00 93.62 85 LEU A C 1
ATOM 702 O O . LEU A 1 85 ? -10.920 -4.100 -4.998 1.00 93.62 85 LEU A O 1
ATOM 706 N N . ARG A 1 86 ? -9.766 -5.449 -6.363 1.00 94.12 86 ARG A N 1
ATOM 707 C CA . ARG A 1 86 ? -9.685 -6.556 -5.393 1.00 94.12 86 ARG A CA 1
ATOM 708 C C . ARG A 1 86 ? -9.000 -6.130 -4.091 1.00 94.12 86 ARG A C 1
ATOM 710 O O . ARG A 1 86 ? -9.477 -6.457 -3.010 1.00 94.12 86 ARG A O 1
ATOM 717 N N . ALA A 1 87 ? -7.883 -5.413 -4.191 1.00 94.25 87 ALA A N 1
ATOM 718 C CA . ALA A 1 87 ? -7.137 -4.943 -3.028 1.00 94.25 87 ALA A CA 1
ATOM 719 C C . ALA A 1 87 ? -7.903 -3.834 -2.285 1.00 94.25 87 ALA A C 1
ATOM 721 O O . ALA A 1 87 ? -7.927 -3.806 -1.056 1.00 94.25 87 ALA A O 1
ATOM 722 N N . ARG A 1 88 ? -8.596 -2.965 -3.032 1.00 95.00 88 ARG A N 1
ATOM 723 C CA . ARG A 1 88 ? -9.497 -1.937 -2.492 1.00 95.00 88 ARG A CA 1
ATOM 724 C C . ARG A 1 88 ? -10.628 -2.549 -1.665 1.00 95.00 88 ARG A C 1
ATOM 726 O O . ARG A 1 88 ? -10.886 -2.081 -0.558 1.00 95.00 88 ARG A O 1
ATOM 733 N N . ASP A 1 89 ? -11.258 -3.608 -2.161 1.00 92.62 89 ASP A N 1
ATOM 734 C CA . ASP A 1 89 ? -12.384 -4.252 -1.482 1.00 92.62 89 ASP A CA 1
ATOM 735 C C . ASP A 1 89 ? -11.974 -4.893 -0.149 1.00 92.62 89 ASP A C 1
ATOM 737 O O . ASP A 1 89 ? -12.742 -4.849 0.808 1.00 92.62 89 ASP A O 1
ATOM 741 N N . ILE A 1 90 ? -10.748 -5.416 -0.025 1.00 93.19 90 ILE A N 1
ATOM 742 C CA . ILE A 1 90 ? -10.219 -5.927 1.256 1.00 93.19 90 ILE A CA 1
ATOM 743 C C . ILE A 1 90 ? -10.212 -4.824 2.320 1.00 93.19 90 ILE A C 1
ATOM 745 O O . ILE A 1 90 ? -10.632 -5.044 3.458 1.00 93.19 90 ILE A O 1
ATOM 749 N N . ILE A 1 91 ? -9.766 -3.627 1.937 1.00 92.12 91 ILE A N 1
ATOM 750 C CA . ILE A 1 91 ? -9.677 -2.468 2.828 1.00 92.12 91 ILE A CA 1
ATOM 751 C C . ILE A 1 91 ? -11.067 -1.899 3.144 1.00 92.12 91 ILE A C 1
ATOM 753 O O . ILE A 1 91 ? -11.323 -1.528 4.286 1.00 92.12 91 ILE A O 1
ATOM 757 N N . LEU A 1 92 ? -11.983 -1.858 2.171 1.00 90.44 92 LEU A N 1
ATOM 758 C CA . LEU A 1 92 ? -13.354 -1.365 2.375 1.00 90.44 92 LEU A CA 1
ATOM 759 C C . LEU A 1 92 ? -14.227 -2.323 3.192 1.00 90.44 92 LEU A C 1
ATOM 761 O O . LEU A 1 92 ? -15.091 -1.884 3.952 1.00 90.44 92 LEU A O 1
ATOM 765 N N . ASN A 1 93 ? -14.004 -3.630 3.054 1.00 88.62 93 ASN A N 1
ATOM 766 C CA . ASN A 1 93 ? -14.748 -4.647 3.793 1.00 88.62 93 ASN A CA 1
ATOM 767 C C . ASN A 1 93 ? -14.295 -4.746 5.253 1.00 88.62 93 ASN A C 1
ATOM 769 O O . ASN A 1 93 ? -14.988 -5.353 6.079 1.00 88.62 93 ASN A O 1
ATOM 773 N N . TRP A 1 94 ? -13.159 -4.137 5.598 1.00 85.00 94 TRP A N 1
ATOM 774 C CA . TRP A 1 94 ? -12.764 -3.975 6.982 1.00 85.00 94 TRP A CA 1
ATOM 775 C C . TRP A 1 94 ? -13.696 -2.991 7.697 1.00 85.00 94 TRP A C 1
ATOM 777 O O . TRP A 1 94 ? -13.841 -1.827 7.328 1.00 85.00 94 TRP A O 1
ATOM 787 N N . LYS A 1 95 ? -14.302 -3.466 8.786 1.00 72.31 95 LYS A N 1
ATOM 788 C CA . LYS A 1 95 ? -15.049 -2.634 9.726 1.00 72.31 95 LYS A CA 1
ATOM 789 C C . LYS A 1 95 ? -14.303 -2.603 11.060 1.00 72.31 95 LYS A C 1
ATOM 791 O O . LYS A 1 95 ? -14.111 -3.667 11.659 1.00 72.31 95 LYS A O 1
ATOM 796 N N . PRO A 1 96 ? -13.882 -1.423 11.551 1.00 64.19 96 PRO A N 1
ATOM 797 C CA . PRO A 1 96 ? -13.363 -1.284 12.902 1.00 64.19 96 PRO A CA 1
ATOM 798 C C . PRO A 1 96 ? -14.502 -1.512 13.898 1.00 64.19 96 PRO A C 1
ATOM 800 O O . PRO A 1 96 ? -15.245 -0.604 14.250 1.00 64.19 96 PRO A O 1
ATOM 803 N N . SER A 1 97 ? -14.673 -2.754 14.332 1.00 56.56 97 SER A N 1
ATOM 804 C CA . SER A 1 97 ? -15.620 -3.111 15.384 1.00 56.56 97 SER A CA 1
ATOM 805 C C . SER A 1 97 ? -15.158 -4.401 16.043 1.00 56.56 97 SER A C 1
ATOM 807 O O . SER A 1 97 ? -14.840 -5.363 15.345 1.00 56.56 97 SER A O 1
ATOM 809 N N . GLY A 1 98 ? -15.133 -4.425 17.377 1.00 55.81 98 GLY A N 1
ATOM 810 C CA . GLY A 1 98 ? -14.808 -5.585 18.217 1.00 55.81 98 GLY A CA 1
ATOM 811 C C . GLY A 1 98 ? -15.810 -6.742 18.128 1.00 55.81 98 GLY A C 1
ATOM 812 O O . GLY A 1 98 ? -16.093 -7.381 19.130 1.00 55.81 98 GLY A O 1
ATOM 813 N N . LEU A 1 99 ? -16.370 -7.000 16.949 1.00 50.69 99 LEU A N 1
ATOM 814 C CA . LEU A 1 99 ? -17.345 -8.041 16.659 1.00 50.69 99 LEU A CA 1
ATOM 815 C C . LEU A 1 99 ? -17.095 -8.560 15.239 1.00 50.69 99 LEU A C 1
ATOM 817 O O . LEU A 1 99 ? -17.823 -8.254 14.299 1.00 50.69 99 LEU A O 1
ATOM 821 N N . ARG A 1 100 ? -16.059 -9.378 15.073 1.00 46.22 100 ARG A N 1
ATOM 822 C CA . ARG A 1 100 ? -16.116 -10.446 14.074 1.00 46.22 100 ARG A CA 1
ATOM 823 C C . ARG A 1 100 ? -15.786 -11.744 14.804 1.00 46.22 100 ARG A C 1
ATOM 825 O O . ARG A 1 100 ? -14.705 -11.816 15.390 1.00 46.22 100 ARG A O 1
ATOM 832 N N . PRO A 1 101 ? -16.676 -12.754 14.812 1.00 45.25 101 PRO A N 1
ATOM 833 C CA . PRO A 1 101 ? -16.290 -14.074 15.272 1.00 45.25 101 PRO A CA 1
ATOM 834 C C . PRO A 1 101 ? -15.139 -14.536 14.383 1.00 45.25 101 PRO A C 1
ATOM 836 O O . PRO A 1 101 ? -15.247 -14.556 13.153 1.00 45.25 101 PRO A O 1
ATOM 839 N N . SER A 1 102 ? -14.008 -14.835 15.017 1.00 51.53 102 SER A N 1
ATOM 840 C CA . SER A 1 102 ? -12.939 -15.591 14.386 1.00 51.53 102 SER A CA 1
ATOM 841 C C . SER A 1 102 ? -13.573 -16.859 13.823 1.00 51.53 102 SER A C 1
ATOM 843 O O . SER A 1 102 ? -14.105 -17.691 14.555 1.00 51.53 102 SER A O 1
ATOM 845 N N . SER A 1 103 ? -13.635 -16.956 12.506 1.00 56.62 103 SER A N 1
ATOM 846 C CA . SER A 1 103 ? -14.100 -18.150 11.812 1.00 56.62 103 SER A CA 1
ATOM 847 C C . SER A 1 103 ? -13.170 -18.376 10.643 1.00 56.62 103 SER A C 1
ATOM 849 O O . SER A 1 103 ? -13.529 -18.245 9.479 1.00 56.62 103 SER A O 1
ATOM 851 N N . THR A 1 104 ? -11.937 -18.695 11.006 1.00 49.41 104 THR A N 1
ATOM 852 C CA . THR A 1 104 ? -11.083 -19.570 10.221 1.00 49.41 104 THR A CA 1
ATOM 853 C C . THR A 1 104 ? -10.639 -20.659 11.189 1.00 49.41 104 THR A C 1
ATOM 855 O O . THR A 1 104 ? -9.841 -20.379 12.086 1.00 49.41 104 THR A O 1
ATOM 858 N N . PRO A 1 105 ? -11.161 -21.894 11.085 1.00 47.47 105 PRO A N 1
ATOM 859 C CA . PRO A 1 105 ? -10.472 -23.019 11.679 1.00 47.47 105 PRO A CA 1
ATOM 860 C C . PRO A 1 105 ? -9.141 -23.109 10.940 1.00 47.47 105 PRO A C 1
ATOM 862 O O . PRO A 1 105 ? -9.110 -23.294 9.723 1.00 47.47 105 PRO A O 1
ATOM 865 N N . LEU A 1 106 ? -8.045 -22.922 11.670 1.00 50.12 106 LEU A N 1
ATOM 866 C CA . LEU A 1 106 ? -6.732 -23.336 11.210 1.00 50.12 106 LEU A CA 1
ATOM 867 C C . LEU A 1 106 ? -6.877 -24.824 10.868 1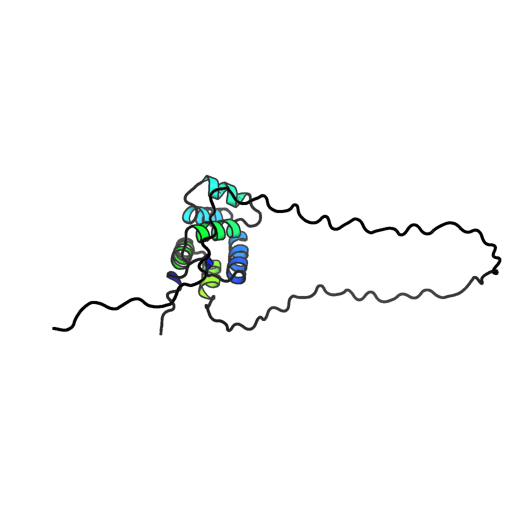.00 50.12 106 LEU A C 1
ATOM 869 O O . LEU A 1 106 ? -7.112 -25.635 11.765 1.00 50.12 106 LEU A O 1
ATOM 873 N N . ALA A 1 107 ? -6.857 -25.174 9.581 1.00 48.44 107 ALA A N 1
ATOM 874 C CA . ALA A 1 107 ? -6.858 -26.565 9.169 1.00 48.44 107 ALA A CA 1
ATOM 875 C C . ALA A 1 107 ? -5.594 -27.192 9.762 1.00 48.44 107 ALA A C 1
ATOM 877 O O . ALA A 1 107 ? -4.479 -26.909 9.323 1.00 48.44 107 ALA A O 1
ATOM 878 N N . ALA A 1 108 ? -5.777 -27.974 10.825 1.00 53.62 108 ALA A N 1
ATOM 879 C CA . ALA A 1 108 ? -4.724 -28.794 11.385 1.00 53.62 108 ALA A CA 1
ATOM 880 C C . ALA A 1 108 ? -4.154 -29.662 10.251 1.00 53.62 108 ALA A C 1
ATOM 882 O O . ALA A 1 108 ? -4.938 -30.181 9.445 1.00 53.62 108 ALA A O 1
ATOM 883 N N . PRO A 1 109 ? -2.825 -29.832 10.146 1.00 51.06 109 PRO A N 1
ATOM 884 C CA . PRO A 1 109 ? -2.278 -30.801 9.214 1.00 51.06 109 PRO A CA 1
ATOM 885 C C . PRO A 1 109 ? -2.896 -32.157 9.555 1.00 51.06 109 PRO A C 1
ATOM 887 O O . PRO A 1 109 ? -2.797 -32.619 10.693 1.00 51.06 109 PRO A O 1
ATOM 890 N N . SER A 1 110 ? -3.601 -32.747 8.585 1.00 45.94 110 SER A N 1
ATOM 891 C CA . SER A 1 110 ? -4.190 -34.076 8.715 1.00 45.94 110 SER A CA 1
ATOM 892 C C . SER A 1 110 ? -3.120 -35.029 9.228 1.00 45.94 110 SER A C 1
ATOM 894 O O . SER A 1 110 ? -2.145 -35.311 8.531 1.00 45.94 110 SER A O 1
ATOM 896 N N . GLN A 1 111 ? -3.299 -35.519 10.454 1.00 48.97 111 GLN A N 1
ATOM 897 C CA . GLN A 1 111 ? -2.574 -36.685 10.922 1.00 48.97 111 GLN A CA 1
ATOM 898 C C . GLN A 1 111 ? -2.980 -37.840 10.010 1.00 48.97 111 GLN A C 1
ATOM 900 O O . GLN A 1 111 ? -4.071 -38.396 10.126 1.00 48.97 111 GLN A O 1
ATOM 905 N N . VAL A 1 112 ? -2.101 -38.173 9.070 1.00 44.28 112 VAL A N 1
ATOM 906 C CA . VAL A 1 112 ? -2.105 -39.463 8.393 1.00 44.28 112 VAL A CA 1
ATOM 907 C C . VAL A 1 112 ? -2.083 -40.539 9.474 1.00 44.28 112 VAL A C 1
ATOM 909 O O . VAL A 1 112 ? -1.090 -40.737 10.173 1.00 44.28 112 VAL A O 1
ATOM 912 N N . LYS A 1 113 ? -3.231 -41.190 9.649 1.00 42.19 113 LYS A N 1
ATOM 913 C CA . LYS A 1 113 ? -3.399 -42.381 10.471 1.00 42.19 113 LYS A CA 1
ATOM 914 C C . LYS A 1 113 ? -2.591 -43.498 9.812 1.00 42.19 113 LYS A C 1
ATOM 916 O O . LYS A 1 113 ? -3.061 -44.121 8.867 1.00 42.19 113 LYS A O 1
ATOM 921 N N . LEU A 1 114 ? -1.365 -43.713 10.281 1.00 40.75 114 LEU A N 1
ATOM 922 C CA . LEU A 1 114 ? -0.616 -44.928 9.978 1.00 40.75 114 LEU A CA 1
ATOM 923 C C . LEU A 1 114 ? -1.216 -46.066 10.805 1.00 40.75 114 LEU A C 1
ATOM 925 O O . LEU A 1 114 ? -1.225 -46.042 12.035 1.00 40.75 114 LEU A O 1
ATOM 929 N N . GLU A 1 115 ? -1.783 -47.023 10.090 1.00 44.53 115 GLU A N 1
ATOM 930 C CA . GLU A 1 115 ? -2.315 -48.279 10.598 1.00 44.53 115 GLU A CA 1
ATOM 931 C C . GLU A 1 115 ? -1.166 -49.146 11.165 1.00 44.53 115 GLU A C 1
ATOM 933 O O . GLU A 1 115 ? -0.110 -49.226 10.530 1.00 44.53 115 GLU A O 1
ATOM 938 N N . PRO A 1 116 ? -1.302 -49.787 12.344 1.00 40.59 116 PRO A N 1
ATOM 939 C CA . PRO A 1 116 ? -0.232 -50.607 12.908 1.00 40.59 116 PRO A CA 1
ATOM 940 C C . PRO A 1 116 ? -0.185 -51.984 12.230 1.00 40.59 116 PRO A C 1
ATOM 942 O O . PRO A 1 116 ? -1.038 -52.836 12.474 1.00 40.59 116 PRO A O 1
ATOM 945 N N . LEU A 1 117 ? 0.838 -52.232 11.413 1.00 43.34 117 LEU A N 1
ATOM 946 C CA . LEU A 1 117 ? 1.179 -53.579 10.952 1.00 43.34 117 LEU A CA 1
ATOM 947 C C . LEU A 1 117 ? 1.937 -54.317 12.064 1.00 43.34 117 LEU A C 1
ATOM 949 O O . LEU A 1 117 ? 3.104 -54.043 12.336 1.00 43.34 117 LEU A O 1
ATOM 953 N N . VAL A 1 118 ? 1.249 -55.253 12.715 1.00 53.62 118 VAL A N 1
ATOM 954 C CA . VAL A 1 118 ? 1.831 -56.253 13.622 1.00 53.62 118 VAL A CA 1
ATOM 955 C C . VAL A 1 118 ? 2.648 -57.264 12.805 1.00 53.62 118 VAL A C 1
ATOM 957 O O . VAL A 1 118 ? 2.101 -57.818 11.851 1.00 53.62 118 VAL A O 1
ATOM 960 N N . PRO A 1 119 ? 3.892 -57.608 13.192 1.00 49.16 119 PRO A N 1
ATOM 961 C CA . PRO A 1 119 ? 4.493 -58.881 12.822 1.00 49.16 119 PRO A CA 1
ATOM 962 C C . PRO A 1 119 ? 4.422 -59.895 13.987 1.00 49.16 119 PRO A C 1
ATOM 964 O O . PRO A 1 119 ? 4.461 -59.496 15.155 1.00 49.16 119 PRO A O 1
ATOM 967 N N . PRO A 1 120 ? 4.307 -61.208 13.703 1.00 40.41 120 PRO A N 1
ATOM 968 C CA . PRO A 1 120 ? 4.069 -62.230 14.717 1.00 40.41 120 PRO A CA 1
ATOM 969 C C . PRO A 1 120 ? 5.278 -62.432 15.630 1.00 40.41 120 PRO A C 1
ATOM 971 O O . PRO A 1 120 ? 6.421 -62.512 15.183 1.00 40.41 120 PRO A O 1
ATOM 974 N N . SER A 1 121 ? 4.994 -62.585 16.921 1.00 45.72 121 SER A N 1
ATOM 975 C CA . SER A 1 121 ? 5.892 -63.194 17.898 1.00 45.72 121 SER A CA 1
ATOM 976 C C . SER A 1 121 ? 6.286 -64.589 17.420 1.00 45.72 121 SER A C 1
ATOM 978 O O . SER A 1 121 ? 5.408 -65.298 16.960 1.00 45.72 121 SER A O 1
ATOM 980 N N . HIS A 1 122 ? 7.557 -64.977 17.528 1.00 51.66 122 HIS A N 1
ATOM 981 C CA . HIS A 1 122 ? 8.043 -66.271 18.033 1.00 51.66 122 HIS A CA 1
ATOM 982 C C . HIS A 1 122 ? 9.560 -66.357 17.801 1.00 51.66 122 HIS A C 1
ATOM 984 O O . HIS A 1 122 ? 10.048 -65.968 16.747 1.00 51.66 122 HIS A O 1
ATOM 990 N N . LEU A 1 123 ? 10.258 -66.944 18.784 1.00 44.41 123 LEU A N 1
ATOM 991 C CA . LEU A 1 123 ? 11.676 -67.343 18.792 1.00 44.41 123 LEU A CA 1
ATOM 992 C C . LEU A 1 123 ? 12.671 -66.269 19.271 1.00 44.41 123 LEU A C 1
ATOM 994 O O . LEU A 1 123 ? 13.317 -65.598 18.479 1.00 44.41 123 LEU A O 1
ATOM 998 N N . PHE A 1 124 ? 12.855 -66.145 20.589 1.00 35.31 124 PHE A N 1
ATOM 999 C CA . PHE A 1 124 ? 13.964 -66.810 21.299 1.00 35.31 124 PHE A CA 1
ATOM 1000 C C . PHE A 1 124 ? 13.975 -66.403 22.788 1.00 35.31 124 PHE A C 1
ATOM 1002 O O . PHE A 1 124 ? 13.939 -65.225 23.134 1.00 35.31 124 PHE A O 1
ATOM 1009 N N . ASN A 1 125 ? 13.991 -67.409 23.666 1.00 45.91 125 ASN A N 1
ATOM 1010 C CA . ASN A 1 125 ? 14.002 -67.285 25.129 1.00 45.91 125 ASN A CA 1
ATOM 1011 C C . ASN A 1 125 ? 15.376 -66.834 25.684 1.00 45.91 125 ASN A C 1
ATOM 1013 O O . ASN A 1 125 ? 16.395 -67.035 25.022 1.00 45.91 125 ASN A O 1
ATOM 1017 N N . PRO A 1 126 ? 15.424 -66.279 26.915 1.00 51.53 126 PRO A N 1
ATOM 1018 C CA . PRO A 1 126 ? 16.616 -65.662 27.503 1.00 51.53 126 PRO A CA 1
ATOM 1019 C C . PRO A 1 126 ? 17.479 -66.662 28.303 1.00 51.53 126 PRO A C 1
ATOM 1021 O O . PRO A 1 126 ? 16.922 -67.569 28.925 1.00 51.53 126 PRO A O 1
ATOM 1024 N N . PRO A 1 127 ? 18.811 -66.471 28.400 1.00 41.84 127 PRO A N 1
ATOM 1025 C CA . PRO A 1 127 ? 19.629 -67.104 29.438 1.00 41.84 127 PRO A CA 1
ATOM 1026 C C . PRO A 1 127 ? 20.017 -66.139 30.586 1.00 41.84 127 PRO A C 1
ATOM 1028 O O . PRO A 1 127 ? 19.899 -64.922 30.445 1.00 41.84 127 PRO A O 1
ATOM 1031 N N . PRO A 1 128 ? 20.444 -66.675 31.749 1.00 44.03 128 PRO A N 1
ATOM 1032 C CA . PRO A 1 128 ? 20.198 -66.093 33.071 1.00 44.03 128 PRO A CA 1
ATOM 1033 C C . PRO A 1 128 ? 21.285 -65.151 33.630 1.00 44.03 128 PRO A C 1
ATOM 1035 O O . PRO A 1 128 ? 22.441 -65.150 33.216 1.00 44.03 128 PRO A O 1
ATOM 1038 N N . LYS A 1 129 ? 20.862 -64.398 34.659 1.00 44.56 129 LYS A N 1
ATOM 1039 C CA . LYS A 1 129 ? 21.629 -63.554 35.598 1.00 44.56 129 LYS A CA 1
ATOM 1040 C C . LYS A 1 129 ? 22.938 -64.188 36.091 1.00 44.56 129 LYS A C 1
ATOM 1042 O O . LYS A 1 129 ? 22.891 -65.232 36.734 1.00 44.56 129 LYS A O 1
ATOM 1047 N N . VAL A 1 130 ? 24.040 -63.435 35.998 1.00 36.66 130 VAL A N 1
ATOM 1048 C CA . VAL A 1 130 ? 25.164 -63.499 36.952 1.00 36.66 130 VAL A CA 1
ATOM 1049 C C . VAL A 1 130 ? 25.728 -62.082 37.148 1.00 36.66 130 VAL A C 1
ATOM 1051 O O . VAL A 1 130 ? 26.184 -61.454 36.197 1.00 36.66 130 VAL A O 1
ATOM 1054 N N . HIS A 1 131 ? 25.653 -61.554 38.373 1.00 43.19 131 HIS A N 1
ATOM 1055 C CA . HIS A 1 131 ? 26.400 -60.362 38.804 1.00 43.19 131 HIS A CA 1
ATOM 1056 C C . HIS A 1 131 ? 27.848 -60.781 39.135 1.00 43.19 131 HIS A C 1
ATOM 1058 O O . HIS A 1 131 ? 28.045 -61.899 39.612 1.00 43.19 131 HIS A O 1
ATOM 1064 N N . PRO A 1 132 ? 28.850 -59.899 38.963 1.00 42.78 132 PRO A N 1
ATOM 1065 C CA . PRO A 1 132 ? 29.294 -59.164 40.145 1.00 42.78 132 PRO A CA 1
ATOM 1066 C C . PRO A 1 132 ? 29.667 -57.691 39.906 1.00 42.78 132 PRO A C 1
ATOM 1068 O O . PRO A 1 132 ? 30.129 -57.265 38.853 1.00 42.78 132 PRO A O 1
ATOM 1071 N N . THR A 1 133 ? 29.435 -56.949 40.980 1.00 41.59 133 THR A N 1
ATOM 1072 C CA . THR A 1 133 ? 29.946 -55.652 41.423 1.00 41.59 133 THR A CA 1
ATOM 1073 C C . THR A 1 133 ? 31.273 -55.192 40.805 1.00 41.59 133 THR A C 1
ATOM 1075 O O . THR A 1 133 ? 32.285 -55.870 40.944 1.00 41.59 133 THR A O 1
ATOM 1078 N N . ASN A 1 134 ? 31.300 -53.964 40.269 1.00 37.34 134 ASN A N 1
ATOM 1079 C CA . ASN A 1 134 ? 32.338 -53.000 40.642 1.00 37.34 134 ASN A CA 1
ATOM 1080 C C . ASN A 1 134 ? 31.870 -51.547 40.462 1.00 37.34 134 ASN A C 1
ATOM 1082 O O . ASN A 1 134 ? 31.421 -51.115 39.404 1.00 37.34 134 ASN A O 1
ATOM 1086 N N . THR A 1 135 ? 31.960 -50.830 41.575 1.00 44.31 135 THR A N 1
ATOM 1087 C CA . THR A 1 135 ? 31.657 -49.422 41.816 1.00 44.31 135 THR A CA 1
ATOM 1088 C C . THR A 1 135 ? 32.540 -48.495 40.982 1.00 44.31 135 THR A C 1
ATOM 1090 O O . THR A 1 135 ? 33.756 -48.631 41.056 1.00 44.31 135 THR A O 1
ATOM 1093 N N . LEU A 1 136 ? 31.962 -47.496 40.298 1.00 42.09 136 LEU A N 1
ATOM 1094 C CA . LEU A 1 136 ? 32.570 -46.162 40.137 1.00 42.09 136 LEU A CA 1
ATOM 1095 C C . LEU A 1 136 ? 31.568 -45.123 39.588 1.00 42.09 136 LEU A C 1
ATOM 1097 O O . LEU A 1 136 ? 31.156 -45.163 38.436 1.00 42.09 136 LEU A O 1
ATOM 1101 N N . ALA A 1 137 ? 31.202 -44.206 40.488 1.00 42.12 137 ALA A N 1
ATOM 1102 C CA . ALA A 1 137 ? 30.780 -42.812 40.316 1.00 42.12 137 ALA A CA 1
ATOM 1103 C C . ALA A 1 137 ? 29.974 -42.391 39.065 1.00 42.12 137 ALA A C 1
ATOM 1105 O O . ALA A 1 137 ? 30.504 -42.143 37.983 1.00 42.12 137 ALA A O 1
ATOM 1106 N N . THR A 1 138 ? 28.694 -42.102 39.300 1.00 35.53 138 THR A N 1
ATOM 1107 C CA . THR A 1 138 ? 27.813 -41.307 38.439 1.00 35.53 138 THR A CA 1
ATOM 1108 C C . THR A 1 138 ? 28.335 -39.867 38.319 1.00 35.53 138 THR A C 1
ATOM 1110 O O . THR A 1 138 ? 28.267 -39.101 39.280 1.00 35.53 138 THR A O 1
ATOM 1113 N N . LYS A 1 139 ? 28.810 -39.449 37.139 1.00 38.56 139 LYS A N 1
ATOM 1114 C CA . LYS A 1 139 ? 28.808 -38.023 36.772 1.00 38.56 139 LYS A CA 1
ATOM 1115 C C . LYS A 1 139 ? 27.488 -37.715 36.077 1.00 38.56 139 LYS A C 1
ATOM 1117 O O . LYS A 1 139 ? 27.243 -38.177 34.967 1.00 38.56 139 LYS A O 1
ATOM 1122 N N . ALA A 1 140 ? 26.643 -36.948 36.760 1.00 40.22 140 ALA A N 1
ATOM 1123 C CA . ALA A 1 140 ? 25.439 -36.370 36.189 1.00 40.22 140 ALA A CA 1
ATOM 1124 C C . ALA A 1 140 ? 25.814 -35.476 34.996 1.00 40.22 140 ALA A C 1
ATOM 1126 O O . ALA A 1 140 ? 26.659 -34.586 35.108 1.00 40.22 140 ALA A O 1
ATOM 1127 N N . TYR A 1 141 ? 25.198 -35.745 33.850 1.00 40.12 141 TYR A N 1
ATOM 1128 C CA . TYR A 1 141 ? 25.314 -34.930 32.650 1.00 40.12 141 TYR A CA 1
ATOM 1129 C C . TYR A 1 141 ? 24.368 -33.733 32.810 1.00 40.12 141 TYR A C 1
ATOM 1131 O O . TYR A 1 141 ? 23.150 -33.882 32.727 1.00 40.12 141 TYR A O 1
ATOM 1139 N N . SER A 1 142 ? 24.915 -32.554 33.108 1.00 55.41 142 SER A N 1
ATOM 1140 C CA . SER A 1 142 ? 24.147 -31.306 33.093 1.00 55.41 142 SER A CA 1
ATOM 1141 C C . SER A 1 142 ? 23.807 -30.927 31.644 1.00 55.41 142 SER A C 1
ATOM 1143 O O . SER A 1 142 ? 24.703 -30.954 30.796 1.00 55.41 142 SER A O 1
ATOM 1145 N N . PRO A 1 143 ? 22.557 -30.545 31.329 1.00 54.47 143 PRO A N 1
ATOM 1146 C CA . PRO A 1 143 ? 22.209 -30.031 30.009 1.00 54.47 143 PRO A CA 1
ATOM 1147 C C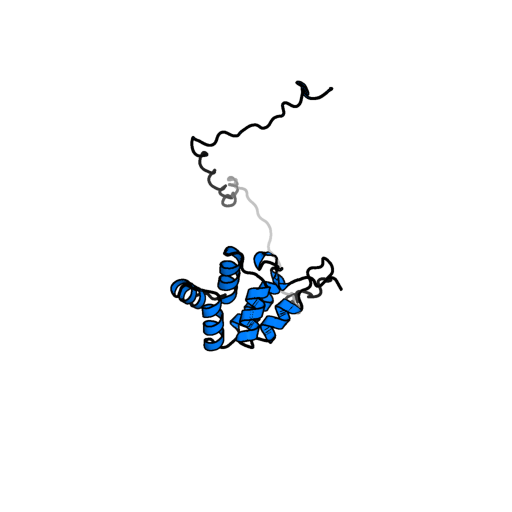 . PRO A 1 143 ? 22.965 -28.717 29.710 1.00 54.47 143 PRO A C 1
ATOM 1149 O O . PRO A 1 143 ? 23.190 -27.924 30.632 1.00 54.47 143 PRO A O 1
ATOM 1152 N N . PRO A 1 144 ? 23.364 -28.455 28.448 1.00 50.00 144 PRO A N 1
ATOM 1153 C CA . PRO A 1 144 ? 24.053 -27.224 28.066 1.00 50.00 144 PRO A CA 1
ATOM 1154 C C . PRO A 1 144 ? 23.201 -25.997 28.404 1.00 50.00 144 PRO A C 1
ATOM 1156 O O . PRO A 1 144 ? 22.059 -25.871 27.967 1.00 50.00 144 PRO A O 1
ATOM 1159 N N . GLY A 1 145 ? 23.768 -25.123 29.235 1.00 53.62 145 GLY A N 1
ATOM 1160 C CA . GLY A 1 145 ? 23.064 -24.051 29.921 1.00 53.62 145 GLY A CA 1
ATOM 1161 C C . GLY A 1 145 ? 22.337 -23.058 29.016 1.00 53.62 145 GLY A C 1
ATOM 1162 O O . GLY A 1 145 ? 22.854 -22.600 27.996 1.00 53.62 145 GLY A O 1
ATOM 1163 N N . LEU A 1 146 ? 21.163 -22.643 29.489 1.00 54.12 146 LEU A N 1
ATOM 1164 C CA . LEU A 1 146 ? 20.543 -21.378 29.123 1.00 54.12 146 LEU A CA 1
ATOM 1165 C C . LEU A 1 146 ? 21.523 -20.262 29.495 1.00 54.12 146 LEU A C 1
ATOM 1167 O O . LEU A 1 146 ? 21.622 -19.858 30.653 1.00 54.12 146 LEU A O 1
ATOM 1171 N N . ARG A 1 147 ? 22.307 -19.797 28.521 1.00 63.09 147 ARG A N 1
ATOM 1172 C CA . ARG A 1 147 ? 23.134 -18.608 28.702 1.00 63.09 147 ARG A CA 1
ATOM 1173 C C . ARG A 1 147 ? 22.189 -17.427 28.867 1.00 63.09 147 ARG A C 1
ATOM 1175 O O . ARG A 1 147 ? 21.565 -16.996 27.902 1.00 63.09 147 ARG A O 1
ATOM 1182 N N . SER A 1 148 ? 22.066 -16.941 30.098 1.00 70.44 148 SER A N 1
ATOM 1183 C CA . SER A 1 148 ? 21.379 -15.690 30.398 1.00 70.44 148 SER A CA 1
ATOM 1184 C C . SER A 1 148 ? 21.905 -14.592 29.477 1.00 70.44 148 SER A C 1
ATOM 1186 O O . SER A 1 148 ? 23.115 -14.498 29.248 1.00 70.44 148 SER A O 1
ATOM 1188 N N . LEU A 1 149 ? 20.993 -13.782 28.939 1.00 70.50 149 LEU A N 1
ATOM 1189 C CA . LEU A 1 149 ? 21.347 -12.648 28.093 1.00 70.50 149 LEU A CA 1
ATOM 1190 C C . LEU A 1 149 ? 22.357 -11.742 28.823 1.00 70.50 149 LEU A C 1
ATOM 1192 O O . LEU A 1 149 ? 22.263 -11.586 30.048 1.00 70.50 149 LEU A O 1
ATOM 1196 N N . PRO A 1 150 ? 23.321 -11.143 28.102 1.00 73.25 150 PRO A N 1
ATOM 1197 C CA . PRO A 1 150 ? 24.193 -10.135 28.684 1.00 73.25 150 PRO A CA 1
ATOM 1198 C C . PRO A 1 150 ? 23.341 -9.024 29.303 1.00 73.25 150 PRO A C 1
ATOM 1200 O O . PRO A 1 150 ? 22.339 -8.594 28.726 1.00 73.25 150 PRO A O 1
ATOM 1203 N N . LYS A 1 151 ? 23.720 -8.587 30.506 1.00 76.69 151 LYS A N 1
ATOM 1204 C CA . LYS A 1 151 ? 23.021 -7.493 31.184 1.00 76.69 151 LYS A CA 1
ATOM 1205 C C . LYS A 1 151 ? 23.086 -6.235 30.303 1.00 76.69 151 LYS A C 1
ATOM 1207 O O . LYS A 1 151 ? 24.143 -5.984 29.718 1.00 76.69 151 LYS A O 1
ATOM 1212 N N . PRO A 1 152 ? 21.997 -5.451 30.204 1.00 78.69 152 PRO A N 1
ATOM 1213 C CA . PRO A 1 152 ? 22.038 -4.168 29.516 1.00 78.69 152 PRO A CA 1
ATOM 1214 C C . PRO A 1 152 ? 23.131 -3.279 30.123 1.00 78.69 152 PRO A C 1
ATOM 1216 O O . PRO A 1 152 ? 23.397 -3.338 31.327 1.00 78.69 152 PRO A O 1
ATOM 1219 N N . GLY A 1 153 ? 23.783 -2.487 29.270 1.00 76.12 153 GLY A N 1
ATOM 1220 C CA . GLY A 1 153 ? 24.785 -1.518 29.702 1.00 76.12 153 GLY A CA 1
ATOM 1221 C C . GLY A 1 153 ? 24.189 -0.459 30.639 1.00 76.12 153 GLY A C 1
ATOM 1222 O O . GLY A 1 153 ? 22.968 -0.279 30.669 1.00 76.12 153 GLY A O 1
ATOM 1223 N N . PRO A 1 154 ? 25.031 0.240 31.420 1.00 78.12 154 PRO A N 1
ATOM 1224 C CA . PRO A 1 154 ? 24.563 1.315 32.284 1.00 78.12 154 PRO A CA 1
ATOM 1225 C C . PRO A 1 154 ? 23.876 2.417 31.455 1.00 78.12 154 PRO A C 1
ATOM 1227 O O . PRO A 1 154 ? 24.279 2.665 30.314 1.00 78.12 154 PRO A O 1
ATOM 1230 N N . PRO A 1 155 ? 22.847 3.086 32.004 1.00 75.38 155 PRO A N 1
ATOM 1231 C CA . PRO A 1 155 ? 22.224 4.224 31.341 1.00 75.38 155 PRO A CA 1
ATOM 1232 C C . PRO A 1 155 ? 23.249 5.356 31.133 1.00 75.38 155 PRO A C 1
ATOM 1234 O O . PRO A 1 155 ? 24.184 5.493 31.927 1.00 75.38 155 PRO A O 1
ATOM 1237 N N . PRO A 1 156 ? 23.094 6.185 30.086 1.00 78.94 156 PRO A N 1
ATOM 1238 C CA . PRO A 1 156 ? 23.970 7.329 29.855 1.00 78.94 156 PRO A CA 1
ATOM 1239 C C . PRO A 1 156 ? 23.933 8.301 31.045 1.00 78.94 156 PRO A C 1
ATOM 1241 O O . PRO A 1 156 ? 22.868 8.559 31.609 1.00 78.94 156 PRO A O 1
ATOM 1244 N N . SER A 1 157 ? 25.088 8.883 31.391 1.00 70.81 157 SER A N 1
ATOM 1245 C CA . SER A 1 157 ? 25.340 9.679 32.612 1.00 70.81 157 SER A CA 1
ATOM 1246 C C . SER A 1 157 ? 24.545 10.995 32.762 1.00 70.81 157 SER A C 1
ATOM 1248 O O . SER A 1 157 ? 24.884 11.821 33.604 1.00 70.81 157 SER A O 1
ATOM 1250 N N . GLY A 1 158 ? 23.493 11.211 31.970 1.00 68.75 158 GLY A N 1
ATOM 1251 C CA . GLY A 1 158 ? 22.611 12.382 32.025 1.00 68.75 158 GLY A CA 1
ATOM 1252 C C . GLY A 1 158 ? 21.140 12.071 32.327 1.00 68.75 158 GLY A C 1
ATOM 1253 O O . GLY A 1 158 ? 20.351 13.001 32.480 1.00 68.75 158 GLY A O 1
ATOM 1254 N N . LEU A 1 159 ? 20.747 10.795 32.426 1.00 57.81 159 LEU A N 1
ATOM 1255 C CA . LEU A 1 159 ? 19.372 10.403 32.752 1.00 57.81 159 LEU A CA 1
ATOM 1256 C C . LEU A 1 159 ? 19.141 10.491 34.264 1.00 57.81 159 LEU A C 1
ATOM 1258 O O . LEU A 1 159 ? 19.338 9.530 35.005 1.00 57.81 159 LEU A O 1
ATOM 1262 N N . LYS A 1 160 ? 18.716 11.665 34.735 1.00 68.75 160 LYS A N 1
ATOM 1263 C CA . LYS A 1 160 ? 18.124 11.789 36.068 1.00 68.75 160 LYS A CA 1
ATOM 1264 C C . LYS A 1 160 ? 16.714 11.201 36.007 1.00 68.75 160 LYS A C 1
ATOM 1266 O O . LYS A 1 160 ? 15.850 11.774 35.347 1.00 68.75 160 LYS A O 1
ATOM 1271 N N . SER A 1 161 ? 16.481 10.073 36.681 1.00 62.31 161 SER A N 1
ATOM 1272 C CA . SER A 1 161 ? 15.119 9.654 37.030 1.00 62.31 161 SER A CA 1
ATOM 1273 C C . SER A 1 161 ? 14.516 10.765 37.875 1.00 62.31 161 SER A C 1
ATOM 1275 O O . SER A 1 161 ? 14.925 10.980 39.013 1.00 62.31 161 SER A O 1
ATOM 1277 N N . GLN A 1 162 ? 13.594 11.523 37.295 1.00 59.22 162 GLN A N 1
ATOM 1278 C CA . GLN A 1 162 ? 12.792 12.459 38.057 1.00 59.22 162 GLN A CA 1
ATOM 1279 C C . GLN A 1 162 ? 11.776 11.626 38.835 1.00 59.22 162 GLN A C 1
ATOM 1281 O O . GLN A 1 162 ? 10.754 11.203 38.297 1.00 59.22 162 GLN A O 1
ATOM 1286 N N . ASP A 1 163 ? 12.104 11.325 40.090 1.00 57.94 163 ASP A N 1
ATOM 1287 C CA . ASP A 1 163 ? 11.173 10.730 41.039 1.00 57.94 163 ASP A CA 1
ATOM 1288 C C . ASP A 1 163 ? 10.015 11.710 41.253 1.00 57.94 163 ASP A C 1
ATOM 1290 O O . ASP A 1 163 ? 10.056 12.587 42.113 1.00 57.94 163 ASP A O 1
ATOM 1294 N N . HIS A 1 164 ? 8.944 11.565 40.476 1.00 55.03 164 HIS A N 1
ATOM 1295 C CA . HIS A 1 164 ? 7.655 12.169 40.795 1.00 55.03 164 HIS A CA 1
ATOM 1296 C C . HIS A 1 164 ? 6.991 11.363 41.920 1.00 55.03 164 HIS A C 1
ATOM 1298 O O . HIS A 1 164 ? 5.928 10.768 41.751 1.00 55.03 164 HIS A O 1
ATOM 1304 N N . ARG A 1 165 ? 7.639 11.311 43.090 1.00 40.66 165 ARG A N 1
ATOM 1305 C CA . ARG A 1 165 ? 6.992 10.914 44.340 1.00 40.66 165 ARG A CA 1
ATOM 1306 C C . ARG A 1 165 ? 6.374 12.179 44.932 1.00 40.66 165 ARG A C 1
ATOM 1308 O O . ARG A 1 165 ? 7.074 13.140 45.226 1.00 40.66 165 ARG A O 1
ATOM 1315 N N . GLY A 1 166 ? 5.044 12.184 44.975 1.00 45.69 166 GLY A N 1
ATOM 1316 C CA . GLY A 1 166 ? 4.211 13.371 45.119 1.00 45.69 166 GLY A CA 1
ATOM 1317 C C . GLY A 1 166 ? 4.525 14.272 46.312 1.00 45.69 166 GLY A C 1
AT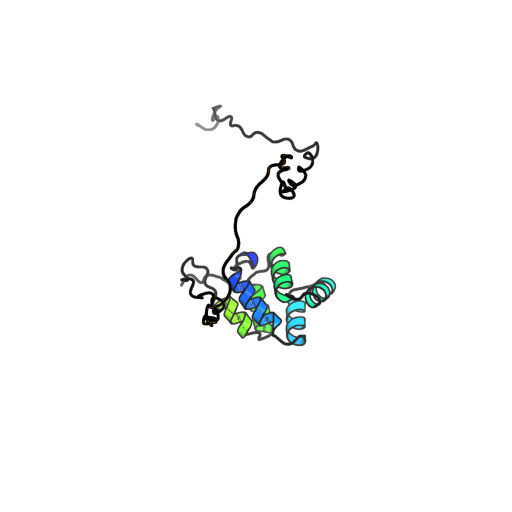OM 1318 O O . GLY A 1 166 ? 4.725 13.811 47.431 1.00 45.69 166 GLY A O 1
ATOM 1319 N N . ALA A 1 167 ? 4.451 15.572 46.048 1.00 41.22 167 ALA A N 1
ATOM 1320 C CA . ALA A 1 167 ? 4.150 16.594 47.035 1.00 41.22 167 ALA A CA 1
ATOM 1321 C C . ALA A 1 167 ? 2.823 17.232 46.608 1.00 41.22 167 ALA A C 1
ATOM 1323 O O . ALA A 1 167 ? 2.789 18.204 45.860 1.00 41.22 167 ALA A O 1
ATOM 1324 N N . PHE A 1 168 ? 1.721 16.605 47.017 1.00 45.12 168 PHE A N 1
ATOM 1325 C CA . PHE A 1 168 ? 0.411 17.240 47.050 1.00 45.12 168 PHE A CA 1
ATOM 1326 C C . PHE A 1 168 ? 0.111 17.532 48.513 1.00 45.12 168 PHE A C 1
ATOM 1328 O O . PHE A 1 168 ? -0.433 16.670 49.190 1.00 45.12 168 PHE A O 1
ATOM 1335 N N . VAL A 1 169 ? 0.519 18.705 49.001 1.00 41.06 169 VAL A N 1
ATOM 1336 C CA . VAL A 1 169 ? -0.226 19.429 50.039 1.00 41.06 169 VAL A CA 1
ATOM 1337 C C . VAL A 1 169 ? 0.098 20.925 49.939 1.00 41.06 169 VAL A C 1
ATOM 1339 O O . VAL A 1 169 ? 1.259 21.317 50.010 1.00 41.06 169 VAL A O 1
ATOM 1342 N N . ASP A 1 170 ? -0.969 21.692 49.722 1.00 43.75 170 ASP A N 1
ATOM 1343 C CA . ASP A 1 170 ? -1.251 23.079 50.103 1.00 43.75 170 ASP A CA 1
ATOM 1344 C C . ASP A 1 170 ? -0.167 24.165 50.085 1.00 43.75 170 ASP A C 1
ATOM 1346 O O . ASP A 1 170 ? 0.658 24.247 50.987 1.00 43.75 170 ASP A O 1
ATOM 1350 N N . GLN A 1 171 ? -0.350 25.153 49.194 1.00 40.34 171 GLN A N 1
ATOM 1351 C CA . GLN A 1 171 ? -0.349 26.563 49.611 1.00 40.34 171 GLN A CA 1
ATOM 1352 C C . GLN A 1 171 ? -1.065 27.458 48.570 1.00 40.34 171 GLN A C 1
ATOM 1354 O O . GLN A 1 171 ? -0.489 27.899 47.583 1.00 40.34 171 GLN A O 1
ATOM 1359 N N . GLN A 1 172 ? -2.333 27.742 48.870 1.00 42.47 172 GLN A N 1
ATOM 1360 C CA . GLN A 1 172 ? -2.996 29.050 48.755 1.00 42.47 172 GLN A CA 1
ATOM 1361 C C . GLN A 1 172 ? -3.309 29.646 47.373 1.00 42.47 172 GLN A C 1
ATOM 1363 O O . GLN A 1 172 ? -2.532 30.365 46.748 1.00 42.47 172 GLN A O 1
ATOM 1368 N N . VAL A 1 173 ? -4.591 29.483 47.033 1.00 43.16 173 VAL A N 1
ATOM 1369 C CA . VAL A 1 173 ? -5.426 30.475 46.349 1.00 43.16 173 VAL A CA 1
ATOM 1370 C C . VAL A 1 173 ? -5.197 31.854 46.974 1.00 43.16 173 VAL A C 1
ATOM 1372 O O . VAL A 1 173 ? -5.597 32.100 48.108 1.00 43.16 173 VAL A O 1
ATOM 1375 N N . THR A 1 174 ? -4.586 32.763 46.222 1.00 51.44 174 THR A N 1
ATOM 1376 C CA . THR A 1 174 ? -4.713 34.199 46.481 1.00 51.44 174 THR A CA 1
ATOM 1377 C C . THR A 1 174 ? -4.976 34.882 45.153 1.00 51.44 174 THR A C 1
ATOM 1379 O O . THR A 1 174 ? -4.052 35.355 44.511 1.00 51.44 174 THR A O 1
ATOM 1382 N N . GLU A 1 175 ? -6.231 34.886 44.713 1.00 43.06 175 GLU A N 1
ATOM 1383 C CA . GLU A 1 175 ? -6.766 36.014 43.954 1.00 43.06 175 GLU A CA 1
ATOM 1384 C C . GLU A 1 175 ? -8.297 35.968 43.898 1.00 43.06 175 GLU A C 1
ATOM 1386 O O . GLU A 1 175 ? -8.903 34.904 43.782 1.00 43.06 175 GLU A O 1
ATOM 1391 N N . ALA A 1 176 ? -8.872 37.170 43.942 1.00 40.56 176 ALA A N 1
ATOM 1392 C CA . ALA A 1 176 ? -10.251 37.538 43.632 1.00 40.56 176 ALA A CA 1
ATOM 1393 C C . ALA A 1 176 ? -11.332 37.351 44.715 1.00 40.56 176 ALA A C 1
ATOM 1395 O O . ALA A 1 176 ? -12.169 36.457 44.627 1.00 40.56 176 ALA A O 1
ATOM 1396 N N . ILE A 1 177 ? -11.444 38.337 45.621 1.00 45.44 177 ILE A N 1
ATOM 1397 C CA . ILE A 1 177 ? -12.756 38.895 46.000 1.00 45.44 177 ILE A CA 1
ATOM 1398 C C . ILE A 1 177 ? -12.664 40.433 46.063 1.00 45.44 177 ILE A C 1
ATOM 1400 O O . ILE A 1 177 ? -11.986 40.955 46.939 1.00 45.44 177 ILE A O 1
ATOM 1404 N N . LYS A 1 178 ? -13.416 41.072 45.151 1.00 43.69 178 LYS A N 1
ATOM 1405 C CA . LYS A 1 178 ? -13.938 42.459 45.108 1.00 43.69 178 LYS A CA 1
ATOM 1406 C C . LYS A 1 178 ? -12.989 43.650 45.232 1.00 43.69 178 LYS A C 1
ATOM 1408 O O . LYS A 1 178 ? -12.522 43.945 46.348 1.00 43.69 178 LYS A O 1
#

Organism: Oncorhynchus mykiss (NCBI:txid8022)

Radius of gyration: 32.55 Å; chains: 1; bounding box: 58×110×64 Å

InterPro domains:
  IPR000488 Death domain [PF00531] (21-94)
  IPR011029 Death-like domain superfamily [G3DSA:1.10.533.10] (8-95)
  IPR011029 Death-like domain superfamily [SSF47986] (1-103)